Protein AF-G5IHN8-F1 (afdb_monomer)

Solvent-accessible surface area (backbone atoms only — not comparable to full-atom values): 7097 Å² total; per-residue (Å²): 123,51,79,49,66,39,62,44,60,49,82,44,67,56,65,90,39,43,35,54,68,26,37,45,80,64,46,58,53,99,52,35,35,33,29,37,24,32,53,37,74,77,40,57,68,73,31,92,49,73,88,65,14,47,46,23,36,49,54,34,33,53,48,55,39,58,82,84,35,53,39,33,43,25,49,45,78,56,94,58,71,73,40,72,52,61,96,81,29,58,49,78,44,82,61,88,48,45,84,71,28,32,41,38,40,37,38,36,48,99,90,45,75,52,76,51,59,28,42,25,65,61,46,44,75,50,73,131

Organism: NCBI:txid742737

Foldseek 3Di:
DDKDKAADDQQDADLRDGNVQAFPPWDDDDQAIAGEGEWAAQSCSQDVDNVQRTFHKGKMAMDDPPLPWFKWKQWPVDPDGIDTDDSRRMDIDHDDDQQRTKMWMWTHDPRDIDIGIYGRVNYHTDDD

Secondary structure (DSSP, 8-state):
-EEEEEEPPTT-EETTEEHHHHEEEEEEETTEEEEEE-EE---TTT-SSGGGSSEEEEEEEEEEESTT-EEEEEEETSSS--EE--TT-EEEEEES-TTT-EEEEEEEETTEEEEEEEE-TTEEE---

pLDDT: mean 97.38, std 1.81, range [88.62, 98.88]

Nearest PDB structures (foldseek):
  4a2m-assembly1_B  TM=5.238E-01  e=4.367E-02  Bacteroides thetaiotaomicron VPI-5482
  4a2l-assembly3_F  TM=5.227E-01  e=4.122E-02  Bacteroides thetaiotaomicron VPI-5482
  4a2l-assembly2_D  TM=5.691E-01  e=1.388E-01  Bacteroides thetaiotaomicron VPI-5482
  8cka-assembly1_A  TM=4.521E-01  e=8.740E-02  Deinococcus radiodurans R1 = ATCC 13939 = DSM 20539
  7skn-assembly1_B  TM=5.299E-01  e=4.164E-01  synthetic construct

Structure (mmCIF, N/CA/C/O backbone):
data_AF-G5IHN8-F1
#
_entry.id   AF-G5IHN8-F1
#
loop_
_atom_site.group_PDB
_atom_site.id
_atom_site.type_symbol
_atom_site.label_atom_id
_atom_site.label_alt_id
_atom_site.label_comp_id
_atom_site.label_asym_id
_atom_site.label_entity_id
_atom_site.label_seq_id
_atom_site.pdbx_PDB_ins_code
_atom_site.Cartn_x
_atom_site.Cartn_y
_atom_site.Cartn_z
_atom_site.occupancy
_atom_site.B_iso_or_equiv
_atom_site.auth_seq_id
_atom_site.auth_comp_id
_atom_site.auth_asym_id
_atom_site.auth_atom_id
_atom_site.pdbx_PDB_model_num
ATOM 1 N N . MET A 1 1 ? 9.448 -3.889 -20.263 1.00 93.56 1 MET A N 1
ATOM 2 C CA . MET A 1 1 ? 9.109 -3.978 -18.833 1.00 93.56 1 MET A CA 1
ATOM 3 C C . MET A 1 1 ? 7.672 -3.520 -18.642 1.00 93.56 1 MET A C 1
ATOM 5 O O . MET A 1 1 ? 7.257 -2.604 -19.349 1.00 93.56 1 MET A O 1
ATOM 9 N N . SER A 1 2 ? 6.909 -4.136 -17.746 1.00 96.25 2 SER A N 1
ATOM 10 C CA . SER A 1 2 ? 5.578 -3.651 -17.358 1.00 96.25 2 SER A CA 1
ATOM 11 C C . SER A 1 2 ? 5.402 -3.698 -15.851 1.00 96.25 2 SER A C 1
ATOM 13 O O . SER A 1 2 ? 6.067 -4.476 -15.178 1.00 96.25 2 SER A O 1
ATOM 15 N N . LEU A 1 3 ? 4.506 -2.854 -15.345 1.00 97.44 3 LEU A N 1
ATOM 16 C CA . LEU A 1 3 ? 4.174 -2.755 -13.931 1.00 97.44 3 LEU A CA 1
ATOM 17 C C . LEU A 1 3 ? 2.661 -2.589 -13.788 1.00 97.44 3 LEU A C 1
ATOM 19 O O . LEU A 1 3 ? 2.074 -1.679 -14.387 1.00 97.44 3 LEU A O 1
ATOM 23 N N . SER A 1 4 ? 2.040 -3.441 -12.984 1.00 97.19 4 SER A N 1
ATOM 24 C CA . SER A 1 4 ? 0.631 -3.375 -12.611 1.00 97.19 4 SER A CA 1
ATOM 25 C C . SER A 1 4 ? 0.497 -3.431 -11.096 1.00 97.19 4 SER A C 1
ATOM 27 O O . SER A 1 4 ? 1.272 -4.101 -10.420 1.00 97.19 4 SER A O 1
ATOM 29 N N . VAL A 1 5 ? -0.472 -2.695 -10.566 1.00 98.38 5 VAL A N 1
ATOM 30 C CA . VAL A 1 5 ? -0.795 -2.664 -9.139 1.00 98.38 5 VAL A CA 1
ATOM 31 C C . VAL A 1 5 ? -2.282 -2.925 -9.036 1.00 98.38 5 VAL A C 1
ATOM 33 O O . VAL A 1 5 ? -3.064 -2.316 -9.766 1.00 98.38 5 VAL A O 1
ATOM 36 N N . LYS A 1 6 ? -2.663 -3.861 -8.175 1.00 98.06 6 LYS A N 1
ATOM 37 C CA . LYS A 1 6 ? -4.048 -4.293 -8.003 1.00 98.06 6 LYS A CA 1
ATOM 38 C C . LYS A 1 6 ? -4.359 -4.402 -6.513 1.00 98.06 6 LYS A C 1
ATOM 40 O O . LYS A 1 6 ? -3.440 -4.633 -5.724 1.00 98.06 6 LYS A O 1
ATOM 45 N N . PRO A 1 7 ? -5.630 -4.261 -6.109 1.00 98.31 7 PRO A N 1
ATOM 46 C CA . PRO A 1 7 ? -6.046 -4.733 -4.798 1.00 98.31 7 PRO A CA 1
ATOM 47 C C . PRO A 1 7 ? -5.695 -6.214 -4.649 1.00 98.31 7 PRO A C 1
ATOM 49 O O . PRO A 1 7 ? -5.827 -6.970 -5.614 1.00 98.31 7 PRO A O 1
ATOM 52 N N . GLU A 1 8 ? -5.246 -6.617 -3.465 1.00 98.25 8 GLU A N 1
ATOM 53 C CA . GLU A 1 8 ? -5.057 -8.039 -3.176 1.00 98.25 8 GLU A CA 1
ATOM 54 C C . GLU A 1 8 ? -6.405 -8.780 -3.146 1.00 98.25 8 GLU A C 1
ATOM 56 O O . GLU A 1 8 ? -7.439 -8.188 -2.811 1.00 98.25 8 GLU A O 1
ATOM 61 N N . ASP A 1 9 ? -6.385 -10.070 -3.490 1.00 95.62 9 ASP A N 1
ATOM 62 C CA . ASP A 1 9 ? -7.554 -10.940 -3.412 1.00 95.62 9 ASP A CA 1
ATOM 63 C C . ASP A 1 9 ? -8.121 -10.989 -1.987 1.00 95.62 9 ASP A C 1
ATOM 65 O O . ASP A 1 9 ? -7.385 -11.125 -1.012 1.00 95.62 9 ASP A O 1
ATOM 69 N N . GLY A 1 10 ? -9.447 -10.890 -1.862 1.00 91.38 10 GLY A N 1
ATOM 70 C CA . GLY A 1 10 ? -10.121 -10.797 -0.565 1.00 91.38 10 GLY A CA 1
ATOM 71 C C . GLY A 1 10 ? -9.922 -12.017 0.340 1.00 91.38 10 GLY A C 1
ATOM 72 O O . GLY A 1 10 ? -9.972 -11.870 1.561 1.00 91.38 10 GLY A O 1
ATOM 73 N N . GLU A 1 11 ? -9.673 -13.195 -0.234 1.00 95.62 11 GLU A N 1
ATOM 74 C CA . GLU A 1 11 ? -9.460 -14.439 0.509 1.00 95.62 11 GLU A CA 1
ATOM 75 C C . GLU A 1 11 ? -7.976 -14.694 0.813 1.00 95.62 11 GLU A C 1
ATOM 77 O O . GLU A 1 11 ? -7.650 -15.609 1.576 1.00 95.62 11 GLU A O 1
ATOM 82 N N . ALA A 1 12 ? -7.062 -13.891 0.257 1.00 97.62 12 ALA A N 1
ATOM 83 C CA . ALA A 1 12 ? -5.655 -13.959 0.615 1.00 97.62 12 ALA A CA 1
ATOM 84 C C . ALA A 1 12 ? -5.473 -13.643 2.104 1.00 97.62 12 ALA A C 1
ATOM 86 O O . ALA A 1 12 ? -6.102 -12.738 2.656 1.00 97.62 12 ALA A O 1
ATOM 87 N N . VAL A 1 13 ? -4.577 -14.385 2.755 1.00 98.00 13 VAL A N 1
ATOM 88 C CA . VAL A 1 13 ? -4.218 -14.165 4.157 1.00 98.00 13 VAL A CA 1
ATOM 89 C C . VAL A 1 13 ? -2.843 -13.523 4.205 1.00 98.00 13 VAL A C 1
ATOM 91 O O . VAL A 1 13 ? -1.844 -14.165 3.885 1.00 98.00 13 VAL A O 1
ATOM 94 N N . LEU A 1 14 ? -2.788 -12.267 4.638 1.00 97.88 14 LEU A N 1
ATOM 95 C CA . LEU A 1 14 ? -1.544 -11.533 4.845 1.00 97.88 14 LEU A CA 1
ATOM 96 C C . LEU A 1 14 ? -1.367 -11.319 6.340 1.00 97.88 14 LEU A C 1
ATOM 98 O O . LEU A 1 14 ? -2.304 -10.920 7.022 1.00 97.88 14 LEU A O 1
ATOM 102 N N . PHE A 1 15 ? -0.189 -11.655 6.867 1.00 96.75 15 PHE A N 1
ATOM 103 C CA . PHE A 1 15 ? 0.13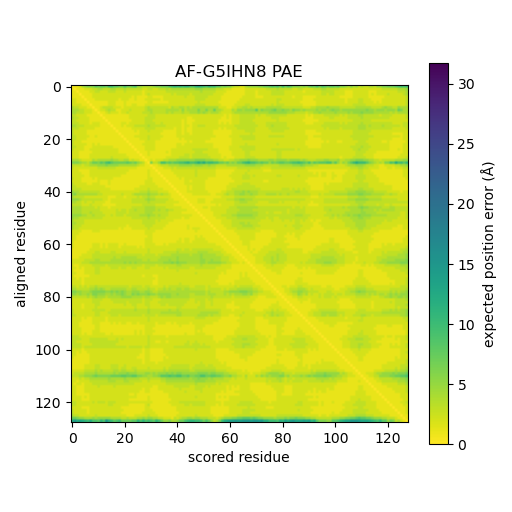3 -11.509 8.293 1.00 96.75 15 PHE A CA 1
ATOM 104 C C . PHE A 1 15 ? -0.959 -12.062 9.238 1.00 96.75 15 PHE A C 1
ATOM 106 O O . PHE A 1 15 ? -1.262 -11.475 10.266 1.00 96.75 15 PHE A O 1
ATOM 113 N N . GLY A 1 16 ? -1.606 -13.175 8.878 1.00 96.75 16 GLY A N 1
ATOM 114 C CA . GLY A 1 16 ? -2.628 -13.807 9.722 1.00 96.75 16 GLY A CA 1
ATOM 115 C C . GLY A 1 16 ? -4.028 -13.174 9.681 1.00 96.75 16 GLY A C 1
ATOM 116 O O . GLY A 1 16 ? -4.880 -13.595 10.462 1.00 96.75 16 GLY A O 1
ATOM 117 N N . LYS A 1 17 ? -4.302 -12.216 8.784 1.00 97.44 17 LYS A N 1
ATOM 118 C CA . LYS A 1 17 ? -5.658 -11.695 8.519 1.00 97.44 17 LYS A CA 1
ATOM 119 C C . LYS A 1 17 ? -6.055 -11.875 7.064 1.00 97.44 17 LYS A C 1
ATOM 121 O O . LYS A 1 17 ? -5.224 -11.697 6.173 1.00 97.44 17 LYS A O 1
ATOM 126 N N . ALA A 1 18 ? -7.323 -12.197 6.826 1.00 98.06 18 ALA A N 1
ATOM 127 C CA . ALA A 1 18 ? -7.862 -12.202 5.475 1.00 98.06 18 ALA A CA 1
ATOM 128 C C . ALA A 1 18 ? -7.985 -10.761 4.963 1.00 98.06 18 ALA A C 1
ATOM 130 O O . ALA A 1 18 ? -8.357 -9.849 5.703 1.00 98.06 18 ALA A O 1
ATOM 131 N N . VAL A 1 19 ? -7.682 -10.531 3.688 1.00 98.50 19 VAL A N 1
ATOM 132 C CA . VAL A 1 19 ? -7.727 -9.188 3.088 1.00 98.50 19 VAL A CA 1
ATOM 133 C C . VAL A 1 19 ? -9.136 -8.592 3.132 1.00 98.50 19 VAL A C 1
ATOM 135 O O . VAL A 1 19 ? -9.283 -7.385 3.329 1.00 98.50 19 VAL A O 1
ATOM 138 N N . ASN A 1 20 ? -10.180 -9.419 3.050 1.00 98.38 20 ASN A N 1
ATOM 139 C CA . ASN A 1 20 ? -11.568 -8.991 3.222 1.00 98.38 20 ASN A CA 1
ATOM 140 C C . ASN A 1 20 ? -11.875 -8.447 4.637 1.00 98.38 20 ASN A C 1
ATOM 142 O O . ASN A 1 20 ? -12.860 -7.726 4.807 1.00 98.38 20 ASN A O 1
ATOM 146 N N . GLU A 1 21 ? -11.040 -8.719 5.646 1.00 98.31 21 GLU A N 1
ATOM 147 C CA . GLU A 1 21 ? -11.113 -8.099 6.975 1.00 98.31 21 GLU A CA 1
ATOM 148 C C . GLU A 1 21 ? -10.457 -6.711 7.002 1.00 98.31 21 GLU A C 1
ATOM 150 O O . GLU A 1 21 ? -10.736 -5.927 7.906 1.00 98.31 21 GLU A O 1
ATOM 155 N N . LEU A 1 22 ? -9.607 -6.395 6.020 1.00 98.69 22 LEU A N 1
ATOM 156 C CA . LEU A 1 22 ? -8.839 -5.149 5.945 1.00 98.69 22 LEU A CA 1
ATOM 157 C C . LEU A 1 22 ? -9.506 -4.109 5.039 1.00 98.69 22 LEU A C 1
ATOM 159 O O . LEU A 1 22 ? -9.492 -2.920 5.351 1.00 98.69 22 LEU A O 1
ATOM 163 N N . GLN A 1 23 ? -10.081 -4.541 3.915 1.00 98.75 23 GLN A N 1
ATOM 164 C CA . GLN A 1 23 ? -10.541 -3.638 2.859 1.00 98.75 23 GLN A CA 1
ATOM 165 C C . GLN A 1 23 ? -11.735 -4.190 2.069 1.00 98.75 23 GLN A C 1
ATOM 167 O O . GLN A 1 23 ? -11.951 -5.401 2.004 1.00 98.75 23 GLN A O 1
ATOM 172 N N . SER A 1 24 ? -12.517 -3.304 1.451 1.00 98.56 24 SER A N 1
ATOM 173 C CA . SER A 1 24 ? -13.607 -3.661 0.536 1.00 98.56 24 SER A CA 1
ATOM 174 C C . SER A 1 24 ? -13.755 -2.649 -0.596 1.00 98.56 24 SER A C 1
ATOM 176 O O . SER A 1 24 ? -13.306 -1.508 -0.493 1.00 98.56 24 SER A O 1
ATOM 178 N N . ASP A 1 25 ? -14.390 -3.087 -1.688 1.00 98.19 25 ASP A N 1
ATOM 179 C CA . ASP A 1 25 ? -14.740 -2.239 -2.838 1.00 98.19 25 ASP A CA 1
ATOM 180 C C . ASP A 1 25 ? -13.531 -1.501 -3.437 1.00 98.19 25 ASP A C 1
ATOM 182 O O . ASP A 1 25 ? -13.622 -0.370 -3.913 1.00 98.19 25 ASP A O 1
ATOM 186 N N . MET A 1 26 ? -12.372 -2.161 -3.373 1.00 98.56 26 MET A N 1
ATOM 187 C CA . MET A 1 26 ? -11.096 -1.589 -3.765 1.00 98.56 26 MET A CA 1
ATOM 188 C C . MET A 1 26 ? -10.953 -1.535 -5.282 1.00 98.56 26 MET A C 1
ATOM 190 O O . MET A 1 26 ? -11.182 -2.521 -5.984 1.00 98.56 26 MET A O 1
ATOM 194 N N . VAL A 1 27 ? -10.491 -0.392 -5.780 1.00 98.31 27 VAL A N 1
ATOM 195 C CA . VAL A 1 27 ? -10.160 -0.173 -7.188 1.00 98.31 27 VAL A CA 1
ATOM 196 C C . VAL A 1 27 ? -8.831 0.569 -7.267 1.00 98.31 27 VAL A C 1
ATOM 198 O O . VAL A 1 27 ? -8.613 1.546 -6.553 1.00 98.31 27 VAL A O 1
ATOM 201 N N . VAL A 1 28 ? -7.949 0.098 -8.148 1.00 98.19 28 VAL A N 1
ATOM 202 C CA . VAL A 1 28 ? -6.733 0.808 -8.563 1.00 98.19 28 VAL A CA 1
ATOM 203 C C . VAL A 1 28 ? -6.916 1.143 -10.035 1.00 98.19 28 VAL A C 1
ATOM 205 O O . VAL A 1 28 ? -6.986 0.241 -10.873 1.00 98.19 28 VAL A O 1
ATOM 208 N N . ALA A 1 29 ? -7.053 2.426 -10.346 1.00 94.94 29 ALA A N 1
ATOM 209 C CA . ALA A 1 29 ? -7.286 2.900 -11.703 1.00 94.94 29 ALA A CA 1
ATOM 210 C C . ALA A 1 29 ? -6.599 4.246 -11.913 1.00 94.94 29 ALA A C 1
ATOM 212 O O . ALA A 1 29 ? -6.489 5.042 -10.983 1.00 94.94 29 ALA A O 1
ATOM 213 N N . ASP A 1 30 ? -6.144 4.478 -13.144 1.00 89.94 30 ASP A N 1
ATOM 214 C CA . ASP A 1 30 ? -5.362 5.655 -13.514 1.00 89.94 30 ASP A CA 1
ATOM 215 C C . ASP A 1 30 ? -4.172 5.844 -12.552 1.00 89.94 30 ASP A C 1
ATOM 217 O O . ASP A 1 30 ? -3.273 5.000 -12.527 1.00 89.94 30 ASP A O 1
ATOM 221 N N . ASP A 1 31 ? -4.216 6.891 -11.729 1.00 95.81 31 ASP A N 1
ATOM 222 C CA . ASP A 1 31 ? -3.222 7.233 -10.710 1.00 95.81 31 ASP A CA 1
ATOM 223 C C . ASP A 1 31 ? -3.869 7.358 -9.312 1.00 95.81 31 ASP A C 1
ATOM 225 O O . ASP A 1 31 ? -3.421 8.138 -8.470 1.00 95.81 31 ASP A O 1
ATOM 229 N N . GLU A 1 32 ? -4.953 6.623 -9.038 1.00 97.88 32 GLU A N 1
ATOM 230 C CA . GLU A 1 32 ? -5.667 6.685 -7.757 1.00 97.88 32 GLU A CA 1
ATOM 231 C C . GLU A 1 32 ? -6.072 5.299 -7.229 1.00 97.88 32 GLU A C 1
ATOM 233 O O . GLU A 1 32 ? -6.366 4.364 -7.981 1.00 97.88 32 GLU A O 1
ATOM 238 N N . VAL A 1 33 ? -6.080 5.173 -5.899 1.00 98.69 33 VAL A N 1
ATOM 239 C CA . VAL A 1 33 ? -6.680 4.048 -5.180 1.00 98.69 33 VAL A CA 1
ATOM 240 C C . VAL A 1 33 ? -7.955 4.523 -4.494 1.00 98.69 33 VAL A C 1
ATOM 242 O O . VAL A 1 33 ? -7.938 5.475 -3.711 1.00 98.69 33 VAL A O 1
ATOM 245 N N . THR A 1 34 ? -9.057 3.825 -4.749 1.00 98.69 34 THR A N 1
ATOM 246 C CA . THR A 1 34 ? -10.364 4.095 -4.138 1.00 98.69 34 THR A CA 1
ATOM 247 C C . THR A 1 34 ? -10.913 2.846 -3.465 1.00 98.69 34 THR A C 1
ATOM 249 O O . THR A 1 34 ? -10.553 1.736 -3.849 1.00 98.69 34 THR A O 1
ATOM 252 N N . GLY A 1 35 ? -11.816 3.018 -2.504 1.00 98.62 35 GLY A N 1
ATOM 253 C CA . GLY A 1 35 ? -12.467 1.919 -1.786 1.00 98.62 35 GLY A CA 1
ATOM 254 C C . GLY A 1 35 ? -12.593 2.221 -0.299 1.00 98.62 35 GLY A C 1
ATOM 255 O O . GLY A 1 35 ? -12.419 3.369 0.119 1.00 98.62 35 GLY A O 1
ATOM 256 N N . THR A 1 36 ? -12.877 1.200 0.502 1.00 98.81 36 THR A N 1
ATOM 257 C CA . THR A 1 36 ? -13.032 1.329 1.955 1.00 98.81 36 THR A CA 1
ATOM 258 C C . THR A 1 36 ? -11.959 0.523 2.668 1.00 98.81 36 THR A C 1
ATOM 260 O O . THR A 1 36 ? -11.824 -0.677 2.438 1.00 98.81 36 THR A O 1
ATOM 263 N N . LEU A 1 37 ? -11.219 1.171 3.568 1.00 98.88 37 LEU A N 1
ATOM 264 C CA . LEU A 1 37 ? -10.314 0.500 4.495 1.00 98.88 37 LEU A CA 1
ATOM 265 C C . LEU A 1 37 ? -10.991 0.379 5.855 1.00 98.88 37 LEU A C 1
ATOM 267 O O . LEU A 1 37 ? -11.313 1.388 6.490 1.00 98.88 37 LEU A O 1
ATOM 271 N N . LYS A 1 38 ? -11.166 -0.856 6.313 1.00 98.69 38 LYS A N 1
ATOM 272 C CA . LYS A 1 38 ? -11.798 -1.166 7.592 1.00 98.69 38 LYS A CA 1
ATOM 273 C C . LYS A 1 38 ? -10.883 -0.792 8.746 1.00 98.69 38 LYS A C 1
ATOM 275 O O . LYS A 1 38 ? -9.657 -0.847 8.615 1.00 98.69 38 LYS A O 1
ATOM 280 N N . TYR A 1 39 ? -11.471 -0.408 9.874 1.00 98.56 39 TYR A N 1
ATOM 281 C CA . TYR A 1 39 ? -10.696 -0.194 11.090 1.00 98.56 39 TYR A CA 1
ATOM 282 C C . TYR A 1 39 ? -10.410 -1.546 11.743 1.00 98.56 39 TYR A C 1
ATOM 284 O O . TYR A 1 39 ? -11.319 -2.260 12.168 1.00 98.56 39 TYR A O 1
ATOM 292 N N . VAL A 1 40 ? -9.137 -1.915 11.819 1.00 98.31 40 VAL A N 1
ATOM 293 C CA . VAL A 1 40 ? -8.69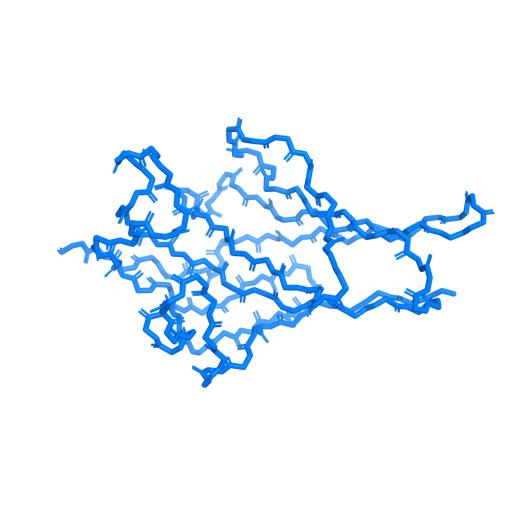8 -3.197 12.369 1.00 98.31 40 VAL A CA 1
ATOM 294 C C . VAL A 1 40 ? -8.018 -2.958 13.704 1.00 98.31 40 VAL A C 1
ATOM 296 O O . VAL A 1 40 ? -7.181 -2.070 13.829 1.00 98.31 40 VAL A O 1
ATOM 299 N N . ASN A 1 41 ? -8.349 -3.795 14.686 1.00 97.06 41 ASN A N 1
ATOM 300 C CA . ASN A 1 41 ? -7.697 -3.842 15.989 1.00 97.06 41 ASN A CA 1
ATOM 301 C C . ASN A 1 41 ? -6.868 -5.122 16.149 1.00 97.06 41 ASN A C 1
ATOM 303 O O . ASN A 1 41 ? -7.243 -6.188 15.650 1.00 97.06 41 ASN A O 1
ATOM 307 N N . GLY A 1 42 ? -5.764 -5.030 16.895 1.00 96.00 42 GLY A N 1
ATOM 308 C CA . GLY A 1 42 ? -4.977 -6.192 17.317 1.00 96.00 42 GLY A CA 1
ATOM 309 C C . GLY A 1 42 ? -4.302 -6.950 16.170 1.00 96.00 42 GLY A C 1
ATOM 310 O O . GLY A 1 42 ? -4.210 -8.175 16.209 1.00 96.00 42 GLY A O 1
ATOM 311 N N . TYR A 1 43 ? -3.834 -6.248 15.138 1.00 97.75 43 TYR A N 1
ATOM 312 C CA . TYR A 1 43 ? -3.090 -6.825 14.018 1.00 97.75 43 TYR A CA 1
ATOM 313 C C . TYR A 1 43 ? -1.616 -7.073 14.393 1.00 97.75 43 TYR A C 1
ATOM 315 O O . TYR A 1 43 ? -0.697 -6.453 13.868 1.00 97.75 43 TYR A O 1
ATOM 323 N N . VAL A 1 44 ? -1.396 -7.956 15.370 1.00 97.12 44 VAL A N 1
ATOM 324 C CA . VAL A 1 44 ? -0.091 -8.172 16.025 1.00 97.12 44 VAL A CA 1
ATOM 325 C C . VAL A 1 44 ? 1.008 -8.672 15.086 1.00 97.12 44 VAL A C 1
ATOM 327 O O . VAL A 1 44 ? 2.166 -8.295 15.252 1.00 97.12 44 VAL A O 1
ATOM 330 N N . ASP A 1 45 ? 0.642 -9.461 14.080 1.00 97.25 45 ASP A N 1
ATOM 331 C CA . ASP A 1 45 ? 1.581 -10.060 13.129 1.00 97.25 45 ASP A CA 1
ATOM 332 C C . ASP A 1 45 ? 2.023 -9.075 12.031 1.00 97.25 45 ASP A C 1
ATOM 334 O O . ASP A 1 45 ? 3.042 -9.298 11.381 1.00 97.25 45 ASP A O 1
ATOM 338 N N . PHE A 1 46 ? 1.310 -7.954 11.847 1.00 96.81 46 PHE A N 1
ATOM 339 C CA . PHE A 1 46 ? 1.714 -6.886 10.924 1.00 96.81 46 PHE A CA 1
ATOM 340 C C . PHE A 1 46 ? 2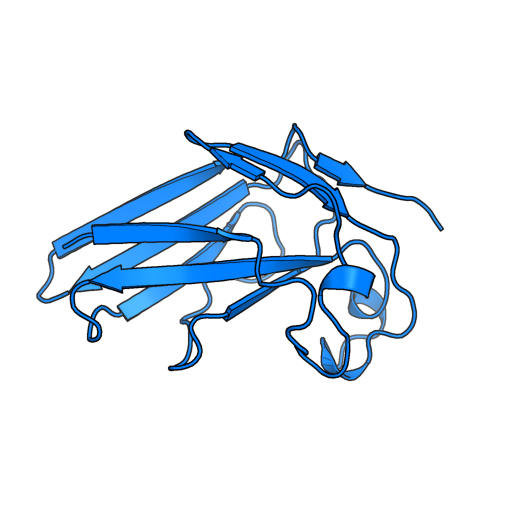.931 -6.104 11.440 1.00 96.81 46 PHE A C 1
ATOM 342 O O . PHE A 1 46 ? 3.787 -5.674 10.666 1.00 96.81 46 PHE A O 1
ATOM 349 N N . SER A 1 47 ? 3.007 -5.865 12.752 1.00 95.38 47 SER A N 1
ATOM 350 C CA . SER A 1 47 ? 4.085 -5.075 13.347 1.00 95.38 47 SER A CA 1
ATOM 351 C C . SER A 1 47 ? 4.258 -5.384 14.826 1.00 95.38 47 SER A C 1
ATOM 353 O O . SER A 1 47 ? 3.294 -5.446 15.586 1.00 95.38 47 SER A O 1
ATOM 355 N N . SER A 1 48 ? 5.510 -5.459 15.281 1.00 95.50 48 SER A N 1
ATOM 356 C CA . SER A 1 48 ? 5.834 -5.531 16.709 1.00 95.50 48 SER A CA 1
ATOM 357 C C . SER A 1 48 ? 5.600 -4.204 17.447 1.00 95.50 48 SER A C 1
ATOM 359 O O . SER A 1 48 ? 5.674 -4.161 18.674 1.00 95.50 48 SER A O 1
ATOM 361 N N . ASN A 1 49 ? 5.363 -3.102 16.726 1.00 95.56 49 ASN A N 1
ATOM 362 C CA . ASN A 1 49 ? 5.033 -1.806 17.309 1.00 95.56 49 ASN A CA 1
ATOM 363 C C . ASN A 1 49 ? 3.530 -1.741 17.602 1.00 95.56 49 ASN A C 1
ATOM 365 O O . ASN A 1 49 ? 2.723 -1.675 16.680 1.00 95.56 49 ASN A O 1
ATOM 369 N N . THR A 1 50 ? 3.153 -1.677 18.878 1.00 95.56 50 THR A N 1
ATOM 370 C CA . THR A 1 50 ? 1.745 -1.646 19.309 1.00 95.56 50 THR A CA 1
ATOM 371 C C . THR A 1 50 ? 0.945 -0.490 18.705 1.00 95.56 50 THR A C 1
ATOM 373 O O . THR A 1 50 ? -0.236 -0.651 18.421 1.00 95.56 50 THR A O 1
ATOM 376 N N . SER A 1 51 ? 1.581 0.653 18.425 1.00 94.38 51 SER A N 1
ATOM 377 C CA . SER A 1 51 ? 0.925 1.799 17.767 1.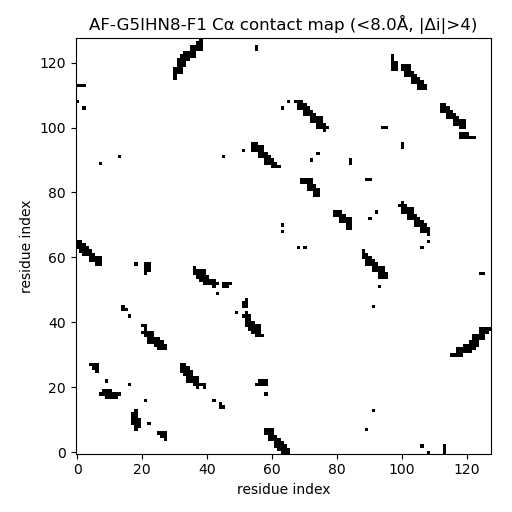00 94.38 51 SER A CA 1
ATOM 378 C C . SER A 1 51 ? 0.631 1.593 16.273 1.00 94.38 51 SER A C 1
ATOM 380 O O . SER A 1 51 ? -0.009 2.438 15.649 1.00 94.38 51 SER A O 1
ATOM 382 N N . GLU A 1 52 ? 1.119 0.497 15.692 1.00 96.38 52 GLU A N 1
ATOM 383 C CA . GLU A 1 52 ? 0.877 0.080 14.308 1.00 96.38 52 GLU A CA 1
ATOM 384 C C . GLU A 1 52 ? -0.027 -1.157 14.226 1.00 96.38 52 GLU A C 1
ATOM 386 O O . GLU A 1 52 ? -0.281 -1.634 13.124 1.00 96.38 52 GLU A O 1
ATOM 391 N N . GLN A 1 53 ? -0.504 -1.682 15.361 1.00 97.81 53 GLN A N 1
ATOM 392 C CA . GLN A 1 53 ? -1.369 -2.870 15.433 1.00 97.81 53 GLN A CA 1
ATOM 393 C C . GLN A 1 53 ? -2.867 -2.533 15.385 1.00 97.81 53 GLN A C 1
ATOM 395 O O . GLN A 1 53 ? -3.688 -3.450 15.373 1.00 97.81 53 GLN A O 1
ATOM 400 N N . SER A 1 54 ? -3.217 -1.244 15.344 1.00 97.94 54 SER A N 1
ATOM 401 C CA . SER A 1 54 ? -4.574 -0.788 15.050 1.00 97.94 54 SER A CA 1
ATOM 402 C C . SER A 1 54 ? -4.584 0.331 14.008 1.00 97.94 54 SER A C 1
ATOM 404 O O . SER A 1 54 ? -3.694 1.188 13.997 1.00 97.94 54 SER A O 1
ATOM 406 N N . GLY A 1 55 ? -5.608 0.345 13.157 1.00 98.31 55 GLY A N 1
ATOM 407 C CA . GLY A 1 55 ? -5.816 1.367 12.131 1.00 98.31 55 GLY A CA 1
ATOM 408 C C . GLY A 1 55 ? -6.408 0.812 10.839 1.00 98.31 55 GLY A C 1
ATOM 409 O O . GLY A 1 55 ? -7.003 -0.264 10.823 1.00 98.31 55 GLY A O 1
ATOM 410 N N . ASN A 1 56 ? -6.240 1.562 9.751 1.00 98.81 56 ASN A N 1
ATOM 411 C CA . ASN A 1 56 ? -6.739 1.209 8.426 1.00 98.81 56 ASN A CA 1
ATOM 412 C C . ASN A 1 56 ? -5.593 0.675 7.561 1.00 98.81 56 ASN A C 1
ATOM 414 O O . ASN A 1 56 ? -4.594 1.366 7.344 1.00 98.81 56 ASN A O 1
ATOM 418 N N . TYR A 1 57 ? -5.733 -0.550 7.061 1.00 98.75 57 TYR A N 1
ATOM 419 C CA . TYR A 1 57 ? -4.671 -1.248 6.339 1.00 98.75 57 TYR A CA 1
ATOM 420 C C . TYR A 1 57 ? -5.076 -1.476 4.890 1.00 98.75 57 TYR A C 1
ATOM 422 O O . TYR A 1 57 ? -6.153 -1.995 4.622 1.00 98.75 57 TYR A O 1
ATOM 430 N N . LEU A 1 58 ? -4.192 -1.112 3.968 1.00 98.81 58 LEU A N 1
ATOM 431 C CA . LEU A 1 58 ? -4.348 -1.342 2.538 1.00 98.81 58 LEU A CA 1
ATOM 432 C C . LEU A 1 58 ? -3.446 -2.499 2.109 1.00 98.81 58 LEU A C 1
ATOM 434 O O . LEU A 1 58 ? -2.236 -2.435 2.319 1.00 98.81 58 LEU A O 1
ATOM 438 N N . ALA A 1 59 ? -4.026 -3.518 1.485 1.00 98.75 59 ALA A N 1
ATOM 439 C CA . ALA A 1 59 ? -3.327 -4.665 0.919 1.00 98.75 59 ALA A CA 1
ATOM 440 C C . ALA A 1 59 ? -3.329 -4.602 -0.616 1.00 98.75 59 ALA A C 1
ATOM 442 O O . ALA A 1 59 ? -4.387 -4.490 -1.244 1.00 98.75 59 ALA A O 1
ATOM 443 N N . LEU A 1 60 ? -2.147 -4.690 -1.223 1.00 98.75 60 LEU A N 1
ATOM 444 C CA . LEU A 1 60 ? -1.966 -4.624 -2.673 1.00 98.75 60 LEU A CA 1
ATOM 445 C C . LEU A 1 60 ? -1.115 -5.783 -3.185 1.00 98.75 60 LEU A C 1
ATOM 447 O O . LEU A 1 60 ? -0.143 -6.173 -2.534 1.00 98.75 60 LEU A O 1
ATOM 451 N N . LYS A 1 61 ? -1.433 -6.211 -4.408 1.00 98.38 61 LYS A N 1
ATOM 452 C CA . LYS A 1 61 ? -0.616 -7.092 -5.240 1.00 98.38 61 LYS A CA 1
ATOM 453 C C . LYS A 1 61 ? 0.097 -6.283 -6.311 1.00 98.38 61 LYS A C 1
ATOM 455 O O . LYS A 1 61 ? -0.532 -5.472 -7.003 1.00 98.38 61 LYS A O 1
ATOM 460 N N . ILE A 1 62 ? 1.392 -6.520 -6.486 1.00 98.38 62 ILE A N 1
ATOM 461 C CA . ILE A 1 62 ? 2.171 -5.914 -7.562 1.00 98.38 62 ILE A CA 1
ATOM 462 C C . ILE A 1 62 ? 2.565 -6.998 -8.567 1.00 98.38 62 ILE A C 1
ATOM 464 O O . ILE A 1 62 ? 3.016 -8.076 -8.205 1.00 98.38 62 ILE A O 1
ATOM 468 N N . GLU A 1 63 ? 2.405 -6.703 -9.851 1.00 97.69 63 GLU A N 1
ATOM 469 C CA . GLU A 1 63 ? 2.893 -7.546 -10.942 1.00 97.69 63 GLU A CA 1
ATOM 470 C C . GLU A 1 63 ? 3.911 -6.745 -11.749 1.00 97.69 63 GLU A C 1
ATOM 472 O O . GLU A 1 63 ? 3.603 -5.654 -12.241 1.00 97.69 63 GLU A O 1
ATOM 477 N N . ALA A 1 64 ? 5.116 -7.286 -11.899 1.00 97.81 64 ALA A N 1
ATOM 478 C CA . ALA A 1 64 ? 6.169 -6.698 -12.710 1.00 97.81 64 ALA A CA 1
ATOM 479 C C . ALA A 1 64 ? 6.678 -7.725 -13.725 1.00 97.81 64 ALA A C 1
ATOM 481 O O . ALA A 1 64 ? 6.819 -8.901 -13.407 1.00 97.81 64 ALA A O 1
ATOM 482 N N . GLU A 1 65 ? 6.945 -7.269 -14.948 1.00 96.94 65 GLU A N 1
ATOM 483 C CA . GLU A 1 65 ? 7.551 -8.092 -15.996 1.00 96.94 65 GLU A CA 1
ATOM 484 C C . GLU A 1 65 ? 8.816 -7.408 -16.521 1.00 96.94 65 GLU A C 1
ATOM 486 O O . GLU A 1 65 ? 8.735 -6.237 -16.917 1.00 96.94 65 GLU A O 1
ATOM 491 N N . PRO A 1 66 ? 9.956 -8.107 -16.604 1.00 96.44 66 PRO A N 1
ATOM 492 C CA . PRO A 1 66 ? 10.087 -9.540 -16.338 1.00 96.44 66 PRO A CA 1
ATOM 493 C C . PRO A 1 66 ? 10.038 -9.851 -14.831 1.00 96.44 66 PRO A C 1
ATOM 495 O O . PRO A 1 66 ? 10.226 -8.948 -14.016 1.00 96.44 66 PRO A O 1
ATOM 498 N N . ALA A 1 67 ? 9.766 -11.107 -14.469 1.00 95.00 67 ALA A N 1
ATOM 499 C CA . ALA A 1 67 ? 9.594 -11.530 -13.075 1.00 95.00 67 ALA A CA 1
ATOM 500 C C . ALA A 1 67 ? 10.825 -11.246 -12.189 1.00 95.00 67 ALA A C 1
ATOM 502 O O . ALA A 1 67 ? 10.697 -11.097 -10.981 1.00 95.00 67 ALA A O 1
ATOM 503 N N . GLU A 1 68 ? 12.016 -11.120 -12.781 1.00 94.81 68 GLU A N 1
ATOM 504 C CA . GLU A 1 68 ? 13.257 -10.768 -12.084 1.00 94.81 68 GLU A CA 1
ATOM 505 C C . GLU A 1 68 ? 13.420 -9.253 -11.850 1.00 94.81 68 GLU A C 1
ATOM 507 O O . GLU A 1 68 ? 14.501 -8.798 -11.469 1.00 94.81 68 GLU A O 1
ATOM 512 N N . ALA A 1 69 ? 12.410 -8.434 -12.154 1.00 97.56 69 ALA A N 1
ATOM 513 C CA . ALA A 1 69 ? 12.446 -7.006 -11.868 1.00 97.56 69 ALA A CA 1
ATOM 514 C C . ALA A 1 69 ? 12.379 -6.752 -10.354 1.00 97.56 69 ALA A C 1
ATOM 516 O O . ALA A 1 69 ? 11.410 -7.115 -9.687 1.00 97.56 69 ALA A O 1
ATOM 517 N N . GLU A 1 70 ? 13.378 -6.049 -9.819 1.00 98.06 70 GLU A N 1
ATOM 518 C CA . GLU A 1 70 ? 13.362 -5.603 -8.429 1.00 98.06 70 GLU A CA 1
ATOM 519 C C . GLU A 1 70 ? 12.229 -4.594 -8.246 1.00 98.06 70 GLU A C 1
ATOM 521 O O . GLU A 1 70 ? 12.200 -3.551 -8.908 1.00 98.06 70 GLU A O 1
ATOM 526 N N . THR A 1 71 ? 11.295 -4.908 -7.352 1.00 98.56 71 THR A N 1
ATOM 527 C CA . THR A 1 71 ? 10.107 -4.092 -7.119 1.00 98.56 71 THR A CA 1
ATOM 528 C C . THR A 1 71 ? 10.118 -3.526 -5.713 1.00 98.56 71 THR A C 1
ATOM 530 O O . THR A 1 71 ? 10.236 -4.249 -4.728 1.00 98.56 71 THR A O 1
ATOM 533 N N . VAL A 1 72 ? 9.970 -2.208 -5.628 1.00 98.62 72 VAL A N 1
ATOM 534 C CA . VAL A 1 72 ? 9.997 -1.453 -4.380 1.00 98.62 72 VAL A CA 1
ATOM 535 C C . VAL A 1 72 ? 8.722 -0.628 -4.252 1.00 98.62 72 VAL A C 1
ATOM 537 O O . VAL A 1 72 ? 8.318 0.059 -5.195 1.00 98.62 72 VAL A O 1
ATOM 540 N N . VAL A 1 73 ? 8.112 -0.663 -3.068 1.00 98.81 73 VAL A N 1
ATOM 541 C CA . VAL A 1 73 ? 6.928 0.123 -2.707 1.00 98.81 73 VAL A CA 1
ATOM 542 C C . VAL A 1 73 ? 7.272 1.096 -1.586 1.00 98.81 73 VAL A C 1
ATOM 544 O O . VAL A 1 73 ? 7.848 0.723 -0.570 1.00 98.81 73 VAL A O 1
ATOM 547 N N . GLU A 1 74 ? 6.890 2.356 -1.747 1.00 98.69 74 GLU A N 1
ATOM 548 C CA . GLU A 1 74 ? 7.023 3.400 -0.734 1.00 98.69 74 GLU A CA 1
ATOM 549 C C . GLU A 1 74 ? 5.651 4.016 -0.445 1.00 98.69 74 GLU A C 1
ATOM 551 O O . GLU A 1 74 ? 4.948 4.449 -1.361 1.00 98.69 74 GLU A O 1
ATOM 556 N N . LEU A 1 75 ? 5.287 4.096 0.837 1.00 98.69 75 LEU A N 1
ATOM 557 C CA . LEU A 1 75 ? 4.187 4.942 1.292 1.00 98.69 75 LEU A CA 1
ATOM 558 C C . LEU A 1 75 ? 4.738 6.348 1.540 1.00 98.69 75 LEU A C 1
ATOM 560 O O . LEU A 1 75 ? 5.247 6.651 2.622 1.00 98.69 75 LEU A O 1
ATOM 564 N N . VAL A 1 76 ? 4.651 7.206 0.530 1.00 98.44 76 VAL A N 1
ATOM 565 C CA . VAL A 1 76 ? 5.098 8.598 0.616 1.00 98.44 76 VAL A CA 1
ATOM 566 C C . VAL A 1 76 ? 4.237 9.331 1.645 1.00 98.44 76 VAL A C 1
ATOM 568 O O . VAL A 1 76 ? 3.021 9.155 1.700 1.00 98.44 76 VAL A O 1
ATOM 571 N N . GLY A 1 77 ? 4.877 10.122 2.510 1.00 97.31 77 GLY A N 1
ATOM 572 C CA . GLY A 1 77 ? 4.218 10.720 3.678 1.00 97.31 77 GLY A CA 1
ATOM 573 C C . GLY A 1 77 ? 3.987 9.734 4.836 1.00 97.31 77 GLY A C 1
ATOM 574 O O . GLY A 1 77 ? 3.379 10.100 5.840 1.00 97.31 77 GLY A O 1
ATOM 575 N N . GLY A 1 78 ? 4.451 8.485 4.716 1.00 94.94 78 GLY A N 1
ATOM 576 C CA . GLY A 1 78 ? 4.574 7.531 5.816 1.00 94.94 78 GLY A CA 1
ATOM 577 C C . GLY A 1 78 ? 5.838 7.746 6.660 1.00 94.94 78 GLY A C 1
ATOM 578 O O . GLY A 1 78 ? 6.626 8.662 6.434 1.00 94.94 78 GLY A O 1
ATOM 579 N N . THR A 1 79 ? 6.031 6.887 7.663 1.00 91.69 79 THR A N 1
ATOM 580 C CA . THR A 1 79 ? 7.203 6.919 8.563 1.00 91.69 79 THR A CA 1
ATOM 581 C C . THR A 1 79 ? 8.302 5.934 8.171 1.00 91.69 79 THR A C 1
ATOM 583 O O . THR A 1 79 ? 9.400 5.993 8.723 1.00 91.69 79 THR A O 1
ATOM 586 N N . LYS A 1 80 ? 8.007 5.011 7.250 1.00 92.56 80 LYS A N 1
ATOM 587 C CA . LYS A 1 80 ? 8.935 3.994 6.745 1.00 92.56 80 LYS A CA 1
ATOM 588 C C . LYS A 1 80 ? 9.399 4.399 5.344 1.00 92.56 80 LYS A C 1
ATOM 590 O O . LYS A 1 80 ? 8.631 4.998 4.597 1.00 92.56 80 LYS A O 1
ATOM 595 N N . GLY A 1 81 ? 10.654 4.095 5.020 1.00 96.25 81 GLY A N 1
ATOM 596 C CA . GLY A 1 81 ? 11.193 4.287 3.673 1.00 96.25 81 GLY A CA 1
ATOM 597 C C . GLY A 1 81 ? 10.685 3.231 2.681 1.00 96.25 81 GLY A C 1
ATOM 598 O O . GLY A 1 81 ? 9.830 2.416 3.038 1.00 96.25 81 GLY A O 1
ATOM 599 N N . PRO A 1 82 ? 11.228 3.221 1.453 1.00 97.75 82 PRO A N 1
ATOM 600 C CA . PRO A 1 82 ? 10.886 2.226 0.445 1.00 97.75 82 PRO A CA 1
ATOM 601 C C . PRO A 1 82 ? 11.163 0.791 0.923 1.00 97.75 82 PRO A C 1
ATOM 603 O O . PRO A 1 82 ? 12.183 0.528 1.562 1.00 97.75 82 PRO A O 1
ATOM 606 N N . VAL A 1 83 ? 10.258 -0.128 0.593 1.00 98.00 83 VAL A N 1
ATOM 607 C CA . VAL A 1 83 ? 10.305 -1.551 0.950 1.00 98.00 83 VAL A CA 1
ATOM 608 C C . VAL A 1 83 ? 10.414 -2.373 -0.328 1.00 98.00 83 VAL A C 1
ATOM 610 O O . VAL A 1 83 ? 9.553 -2.264 -1.200 1.00 98.00 83 VAL A O 1
ATOM 613 N N . ALA A 1 84 ? 11.471 -3.176 -0.448 1.00 98.12 84 ALA A N 1
ATOM 614 C CA . ALA A 1 84 ? 11.583 -4.169 -1.511 1.00 98.12 84 ALA A CA 1
ATOM 615 C C . ALA A 1 84 ? 10.605 -5.320 -1.242 1.00 98.12 84 ALA A C 1
ATOM 617 O O . ALA A 1 84 ? 10.515 -5.789 -0.106 1.00 98.12 84 ALA A O 1
ATOM 618 N N . LEU A 1 85 ? 9.864 -5.733 -2.269 1.00 98.12 85 LEU A N 1
ATOM 619 C CA . LEU A 1 85 ? 8.944 -6.862 -2.175 1.00 98.12 85 LEU A CA 1
ATOM 620 C C . LEU A 1 85 ? 9.705 -8.186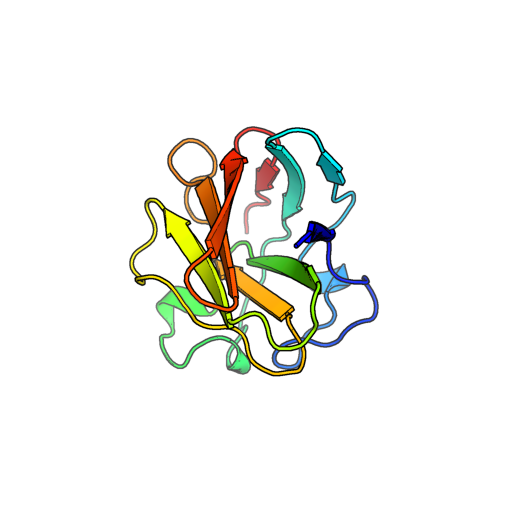 -2.275 1.00 98.12 85 LEU A C 1
ATOM 622 O O . LEU A 1 85 ? 10.761 -8.260 -2.904 1.00 98.12 85 LEU A O 1
ATOM 626 N N . ASP A 1 86 ? 9.158 -9.211 -1.634 1.00 96.31 86 ASP A N 1
ATOM 627 C CA . ASP A 1 86 ? 9.600 -10.593 -1.779 1.00 96.31 86 ASP A CA 1
ATOM 628 C C . ASP A 1 86 ? 8.898 -11.278 -2.965 1.00 96.31 86 ASP A C 1
ATOM 630 O O . ASP A 1 86 ? 8.151 -10.650 -3.719 1.00 96.31 86 ASP A O 1
ATOM 634 N N . ASP A 1 87 ? 9.149 -12.577 -3.130 1.00 95.50 87 ASP A N 1
ATOM 635 C CA . ASP A 1 87 ? 8.638 -13.380 -4.246 1.00 95.50 87 ASP A CA 1
ATOM 636 C C . ASP A 1 87 ? 7.100 -13.414 -4.315 1.00 95.50 87 ASP A C 1
ATOM 638 O O . ASP A 1 87 ? 6.529 -13.613 -5.391 1.00 95.50 87 ASP A O 1
ATOM 642 N N . ASP A 1 88 ? 6.418 -13.190 -3.187 1.00 95.19 88 ASP A N 1
ATOM 643 C CA . ASP A 1 88 ? 4.963 -13.150 -3.140 1.00 95.19 88 ASP A CA 1
ATOM 644 C C . ASP A 1 88 ? 4.415 -11.814 -3.649 1.00 95.19 88 ASP A C 1
ATOM 646 O O . ASP A 1 88 ? 3.233 -11.743 -3.962 1.00 95.19 88 ASP A O 1
ATOM 650 N N . MET A 1 89 ? 5.226 -10.762 -3.792 1.00 97.62 89 MET A N 1
ATOM 651 C CA . MET A 1 89 ? 4.849 -9.485 -4.420 1.00 97.62 89 MET A CA 1
ATOM 652 C C . MET A 1 89 ? 3.609 -8.807 -3.805 1.00 97.62 89 MET A C 1
ATOM 654 O O . MET A 1 89 ? 2.890 -8.050 -4.470 1.00 97.62 89 MET A O 1
ATOM 658 N N . ASN A 1 90 ? 3.373 -9.069 -2.520 1.00 98.00 90 ASN A N 1
ATOM 659 C CA . ASN A 1 90 ? 2.294 -8.489 -1.728 1.00 98.00 90 ASN A CA 1
ATOM 660 C C . ASN A 1 90 ? 2.845 -7.381 -0.829 1.00 98.00 90 ASN A C 1
ATOM 662 O O . ASN A 1 90 ? 3.982 -7.437 -0.365 1.00 98.00 90 ASN A O 1
ATOM 666 N N . ILE A 1 91 ? 2.016 -6.394 -0.504 1.00 98.38 91 ILE A N 1
ATOM 667 C CA . ILE A 1 91 ? 2.348 -5.395 0.514 1.00 98.38 91 ILE A CA 1
ATOM 668 C C . ILE A 1 91 ? 1.113 -5.032 1.328 1.00 98.38 91 ILE A C 1
ATOM 670 O O . ILE A 1 91 ? 0.018 -4.897 0.783 1.00 98.38 91 ILE A O 1
ATOM 674 N N . VAL A 1 92 ? 1.302 -4.827 2.633 1.00 98.44 92 VAL A N 1
ATOM 675 C CA . VAL A 1 92 ? 0.295 -4.227 3.516 1.00 98.44 92 VAL A CA 1
ATOM 676 C C . VAL A 1 92 ? 0.825 -2.894 4.031 1.00 98.44 92 VAL A C 1
ATOM 678 O O . VAL A 1 92 ? 1.951 -2.807 4.522 1.00 98.44 92 VAL A O 1
ATOM 681 N N . LEU A 1 93 ? 0.017 -1.842 3.917 1.00 98.62 93 LEU A N 1
ATOM 682 C CA . LEU A 1 93 ? 0.367 -0.471 4.279 1.00 98.62 93 LEU A CA 1
ATOM 683 C C . LEU A 1 93 ? -0.629 0.074 5.305 1.00 98.62 93 LEU A C 1
ATOM 685 O O . LEU A 1 93 ? -1.835 0.020 5.088 1.00 98.62 93 LEU A O 1
ATOM 689 N N . LEU A 1 94 ? -0.131 0.646 6.403 1.00 98.50 94 LEU A N 1
ATOM 690 C CA . LEU A 1 94 ? -0.958 1.355 7.383 1.00 98.50 94 LEU A CA 1
ATOM 691 C C . LEU A 1 94 ? -1.214 2.792 6.907 1.00 98.50 94 LEU A C 1
ATOM 693 O O . LEU A 1 94 ? -0.298 3.621 6.897 1.00 98.50 94 LEU A O 1
ATOM 697 N N . ILE A 1 95 ? -2.460 3.092 6.547 1.00 98.56 95 ILE A N 1
ATOM 698 C CA . ILE A 1 95 ? -2.880 4.403 6.051 1.00 98.56 95 ILE A CA 1
ATOM 699 C C . ILE A 1 95 ? -3.397 5.237 7.223 1.00 98.56 95 ILE A C 1
ATOM 701 O O . ILE A 1 95 ? -4.345 4.861 7.906 1.00 98.56 95 ILE A O 1
ATOM 705 N N . LYS A 1 96 ? -2.755 6.383 7.466 1.00 96.81 96 LYS A N 1
ATOM 706 C CA . LYS A 1 96 ? -3.099 7.312 8.559 1.00 96.81 96 LYS A CA 1
ATOM 707 C C . LYS A 1 96 ? -3.737 8.601 8.062 1.00 96.81 96 LYS A C 1
ATOM 709 O O . LYS A 1 96 ? -4.517 9.211 8.783 1.00 96.81 96 LYS A O 1
ATOM 714 N N . ASN A 1 97 ? -3.377 9.044 6.861 1.00 97.50 97 ASN A N 1
ATOM 715 C CA . ASN A 1 97 ? -3.942 10.237 6.254 1.00 97.50 97 ASN A CA 1
ATOM 716 C C . ASN A 1 97 ? -3.939 10.105 4.731 1.00 97.50 97 ASN A C 1
ATOM 718 O O . ASN A 1 97 ? -2.933 10.346 4.066 1.00 97.50 97 ASN A O 1
ATOM 722 N N . LYS A 1 98 ? -5.104 9.761 4.190 1.00 98.00 98 LYS A N 1
ATOM 723 C CA . LYS A 1 98 ? -5.316 9.549 2.760 1.00 98.00 98 LYS A CA 1
ATOM 724 C C . LYS A 1 98 ? -5.125 10.803 1.890 1.00 98.00 98 LYS A C 1
ATOM 726 O O . LYS A 1 98 ? -4.926 10.681 0.690 1.00 98.00 98 LYS A O 1
ATOM 731 N N . ASP A 1 99 ? -5.180 11.999 2.478 1.00 98.00 99 ASP A N 1
ATOM 732 C CA . ASP A 1 99 ? -5.082 13.262 1.735 1.00 98.00 99 ASP A CA 1
ATOM 733 C C . ASP A 1 99 ? -3.628 13.747 1.614 1.00 98.00 99 ASP A C 1
ATOM 735 O O . ASP A 1 99 ? -3.317 14.598 0.782 1.00 98.00 99 ASP A O 1
ATOM 739 N N . THR A 1 100 ? -2.723 13.212 2.441 1.00 97.62 100 THR A N 1
ATOM 740 C CA . THR A 1 100 ? -1.292 13.565 2.425 1.00 97.62 100 THR A CA 1
ATOM 741 C C . THR A 1 100 ? -0.382 12.399 2.062 1.00 97.62 100 THR A C 1
ATOM 743 O O . THR A 1 100 ? 0.807 12.612 1.837 1.00 97.62 100 THR A O 1
ATOM 746 N N . GLN A 1 101 ? -0.907 11.174 2.067 1.00 98.56 101 GLN A N 1
ATOM 747 C CA . GLN A 1 101 ? -0.157 9.974 1.721 1.00 98.56 101 GLN A CA 1
ATOM 748 C C . GLN A 1 101 ? -0.446 9.535 0.287 1.00 98.56 101 GLN A C 1
ATOM 750 O O . GLN A 1 101 ? -1.559 9.680 -0.218 1.00 98.56 101 GLN A O 1
ATOM 755 N N . SER A 1 102 ? 0.567 8.961 -0.352 1.00 98.69 102 SER A N 1
ATOM 756 C CA . SER A 1 102 ? 0.464 8.344 -1.673 1.00 98.69 102 SER A CA 1
ATOM 757 C C . SER A 1 102 ? 1.346 7.105 -1.750 1.00 98.69 102 SER A C 1
ATOM 759 O O . SER A 1 102 ? 2.237 6.900 -0.923 1.00 98.69 102 SER A O 1
ATOM 761 N N . ILE A 1 103 ? 1.089 6.255 -2.737 1.00 98.69 103 ILE A N 1
ATOM 762 C CA . ILE A 1 103 ? 1.856 5.028 -2.955 1.00 98.69 103 ILE A CA 1
ATOM 763 C C . ILE A 1 103 ? 2.736 5.233 -4.165 1.00 98.69 103 ILE A C 1
ATOM 765 O O . ILE A 1 103 ? 2.239 5.553 -5.238 1.00 98.69 103 ILE A O 1
ATOM 769 N N . LYS A 1 104 ? 4.033 5.000 -4.014 1.00 98.75 104 LYS A N 1
ATOM 770 C CA . LYS A 1 104 ? 4.982 4.983 -5.119 1.00 98.75 104 LYS A CA 1
ATOM 771 C C . LYS A 1 104 ? 5.488 3.562 -5.311 1.00 98.75 104 LYS A C 1
ATOM 773 O O . LYS A 1 104 ? 6.072 2.989 -4.398 1.00 98.75 104 LYS A O 1
ATOM 778 N N . VAL A 1 105 ? 5.295 3.016 -6.506 1.00 98.69 105 VAL A N 1
ATOM 779 C CA . VAL A 1 105 ? 5.775 1.682 -6.884 1.00 98.69 105 VAL A CA 1
ATOM 780 C C . VAL A 1 105 ? 6.802 1.833 -7.990 1.00 98.69 105 VAL A C 1
ATOM 782 O O . VAL A 1 105 ? 6.534 2.48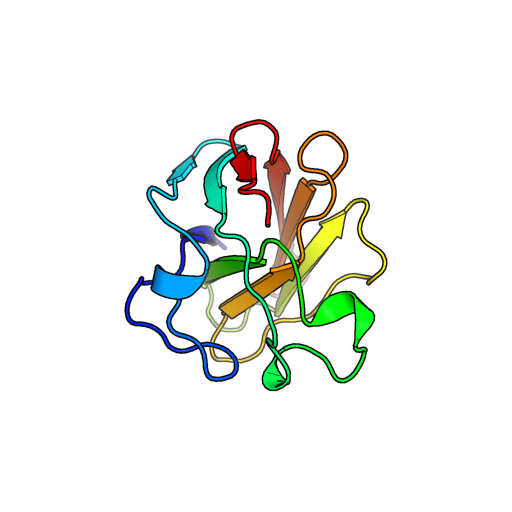4 -9.000 1.00 98.69 105 VAL A O 1
ATOM 785 N N . THR A 1 106 ? 7.984 1.258 -7.790 1.00 98.62 106 THR A N 1
ATOM 786 C CA . THR A 1 106 ? 9.084 1.285 -8.759 1.00 98.62 106 THR A CA 1
ATOM 787 C C . THR A 1 106 ? 9.512 -0.140 -9.067 1.00 98.62 106 THR A C 1
ATOM 789 O O . THR A 1 106 ? 9.854 -0.870 -8.145 1.00 98.62 106 THR A O 1
ATOM 792 N N . ALA A 1 107 ? 9.521 -0.517 -10.343 1.00 98.50 107 ALA A N 1
ATOM 793 C CA . ALA A 1 107 ? 10.115 -1.767 -10.813 1.00 98.50 107 ALA A CA 1
ATOM 794 C C . ALA A 1 107 ? 11.369 -1.450 -11.629 1.00 98.50 107 ALA A C 1
ATOM 796 O O . ALA A 1 107 ? 11.319 -0.567 -12.492 1.00 98.50 107 ALA A O 1
ATOM 797 N N . THR A 1 108 ? 12.471 -2.148 -11.352 1.00 98.50 108 THR A N 1
ATOM 798 C CA . THR A 1 108 ? 13.767 -1.947 -12.008 1.00 98.50 108 THR A CA 1
ATOM 799 C C . THR A 1 108 ? 14.315 -3.260 -12.546 1.00 98.50 108 THR A C 1
ATOM 801 O O . THR A 1 108 ? 14.417 -4.246 -11.823 1.00 98.50 108 THR A O 1
ATOM 804 N N . HIS A 1 109 ? 14.723 -3.270 -13.813 1.00 97.69 109 HIS A N 1
ATOM 805 C CA . HIS A 1 109 ? 15.372 -4.422 -14.429 1.00 97.69 109 HIS A CA 1
ATOM 806 C C . HIS A 1 109 ? 16.448 -3.956 -15.413 1.00 97.69 109 HIS A C 1
ATOM 808 O O . HIS A 1 109 ?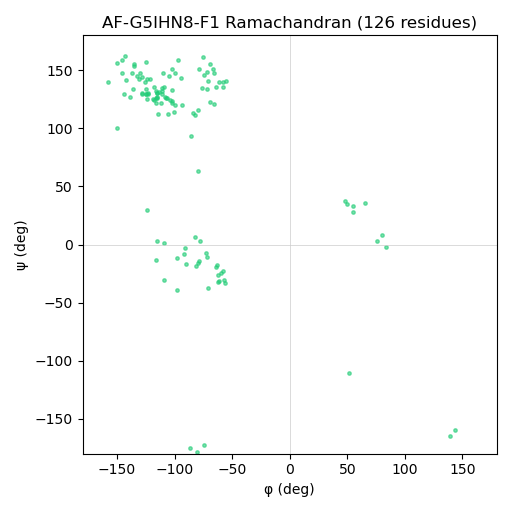 16.200 -3.094 -16.252 1.00 97.69 109 HIS A O 1
ATOM 814 N N . ASN A 1 110 ? 17.663 -4.504 -15.302 1.00 96.06 110 ASN A N 1
ATOM 815 C CA . ASN A 1 110 ? 18.823 -4.152 -16.139 1.00 96.06 110 ASN A CA 1
ATOM 816 C C . ASN A 1 110 ? 19.109 -2.637 -16.251 1.00 96.06 110 ASN A C 1
ATOM 818 O O . ASN A 1 110 ? 19.562 -2.157 -17.288 1.00 96.06 110 ASN A O 1
ATOM 822 N N . GLY A 1 111 ? 18.864 -1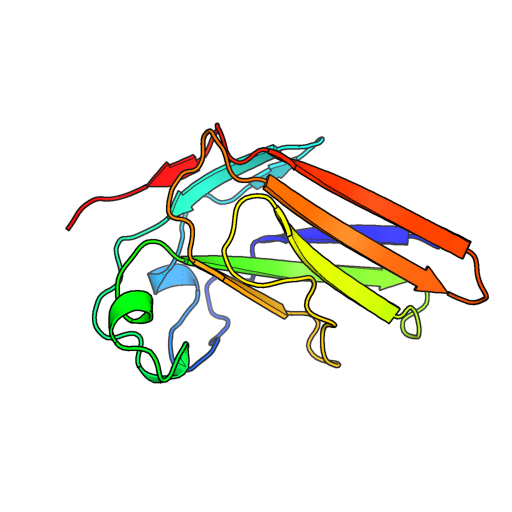.882 -15.175 1.00 94.62 111 GLY A N 1
ATOM 823 C CA . GLY A 1 111 ? 19.106 -0.436 -15.112 1.00 94.62 111 GLY A CA 1
ATOM 824 C C . GLY A 1 111 ? 17.990 0.442 -15.691 1.00 94.62 111 GLY A C 1
ATOM 825 O O . GLY A 1 111 ? 18.092 1.664 -15.608 1.00 94.62 111 GLY A O 1
ATOM 826 N N . GLU A 1 112 ? 16.922 -0.146 -16.234 1.00 96.94 112 GLU A N 1
ATOM 827 C CA . GLU A 1 112 ? 15.703 0.572 -16.615 1.00 96.94 112 GLU A CA 1
ATOM 828 C C . GLU A 1 112 ? 14.679 0.519 -15.478 1.00 96.94 112 GLU A C 1
ATOM 830 O O . GLU A 1 112 ? 14.547 -0.516 -14.824 1.00 96.94 112 GLU A O 1
ATOM 835 N N . SER A 1 113 ? 13.918 1.603 -15.272 1.00 97.75 113 SER A N 1
ATOM 836 C CA . SER A 1 113 ? 12.886 1.680 -14.226 1.00 97.75 113 SER A CA 1
ATOM 837 C C . SER A 1 113 ? 11.545 2.188 -14.760 1.00 97.75 113 SER A C 1
ATOM 839 O O . SER A 1 113 ? 11.492 3.118 -15.565 1.00 97.75 113 SER A O 1
ATOM 841 N N . ILE A 1 114 ? 10.448 1.623 -14.254 1.00 98.12 114 ILE A N 1
ATOM 842 C CA . ILE A 1 114 ? 9.090 2.170 -14.379 1.00 98.12 114 ILE A CA 1
ATOM 843 C C . ILE A 1 114 ? 8.637 2.574 -12.983 1.00 98.12 114 ILE A C 1
ATOM 845 O O . ILE A 1 114 ? 8.751 1.792 -12.044 1.00 98.12 114 ILE A O 1
ATOM 849 N N . THR A 1 115 ? 8.110 3.790 -12.854 1.00 98.31 115 THR A N 1
ATOM 850 C CA . THR A 1 115 ? 7.510 4.289 -11.612 1.00 98.31 115 THR A CA 1
ATOM 851 C C . THR A 1 115 ? 6.038 4.593 -11.841 1.00 98.31 115 THR A C 1
ATOM 853 O O . THR A 1 115 ? 5.695 5.228 -12.837 1.00 98.31 115 THR A O 1
ATOM 856 N N . LYS A 1 116 ? 5.185 4.184 -10.902 1.00 98.38 116 LYS A N 1
ATOM 857 C CA . LYS A 1 116 ? 3.787 4.615 -10.806 1.00 98.38 116 LYS A CA 1
ATOM 858 C C . LYS A 1 116 ? 3.523 5.216 -9.434 1.00 98.38 116 LYS A C 1
ATOM 860 O O . LYS A 1 116 ? 4.073 4.738 -8.441 1.00 98.38 116 LYS A O 1
ATOM 865 N N . ILE A 1 117 ? 2.710 6.265 -9.392 1.00 98.44 117 ILE A N 1
ATOM 866 C CA . ILE A 1 117 ? 2.332 6.948 -8.157 1.00 98.44 117 ILE A CA 1
ATOM 867 C C . ILE A 1 117 ? 0.814 6.974 -8.086 1.00 98.44 117 ILE A C 1
ATOM 869 O O . ILE A 1 117 ? 0.181 7.401 -9.041 1.00 98.44 117 ILE A O 1
ATOM 873 N N . TYR A 1 118 ? 0.259 6.550 -6.955 1.00 98.81 118 TYR A N 1
ATOM 874 C CA . TYR A 1 118 ? -1.178 6.522 -6.732 1.00 98.81 118 TYR A CA 1
ATOM 875 C C . TYR A 1 118 ? -1.565 7.414 -5.558 1.00 98.81 118 TYR A C 1
ATOM 877 O O . TYR A 1 118 ? -1.039 7.263 -4.449 1.00 98.81 118 TYR A O 1
ATOM 885 N N . GLY A 1 119 ? -2.490 8.339 -5.802 1.00 98.69 119 GLY A N 1
ATOM 886 C CA . GLY A 1 119 ? -3.172 9.097 -4.760 1.00 98.69 119 GLY A CA 1
ATOM 887 C C . GLY A 1 119 ? -4.119 8.210 -3.952 1.00 98.69 119 GLY A C 1
ATOM 888 O O . GLY A 1 119 ? -4.582 7.177 -4.432 1.00 98.69 119 GLY A O 1
ATOM 889 N N . LEU A 1 120 ? -4.399 8.622 -2.716 1.00 98.81 120 LEU A N 1
ATOM 890 C CA . LEU A 1 120 ? -5.275 7.895 -1.792 1.00 98.81 120 LEU A CA 1
ATOM 891 C C . LEU A 1 120 ? -6.552 8.673 -1.442 1.00 98.81 120 LEU A C 1
ATOM 893 O O . LEU A 1 120 ? -7.359 8.204 -0.643 1.00 98.81 120 LEU A O 1
ATOM 897 N N . SER A 1 121 ? -6.762 9.854 -2.030 1.00 97.94 121 SER A N 1
ATOM 898 C CA . SER A 1 121 ? -7.866 10.759 -1.691 1.00 97.94 121 SER A CA 1
ATOM 899 C C . SER A 1 121 ? -9.249 10.118 -1.808 1.00 97.94 121 SER A C 1
ATOM 901 O O . SER A 1 121 ? -10.126 10.447 -1.004 1.00 97.94 121 SER A O 1
ATOM 903 N N . GLY A 1 122 ? -9.437 9.193 -2.751 1.00 98.06 122 GLY A N 1
ATOM 904 C CA . GLY A 1 122 ? -10.672 8.437 -2.947 1.00 98.06 122 GLY A CA 1
ATOM 905 C C . GLY A 1 122 ? -10.911 7.278 -1.973 1.00 98.06 122 GLY A C 1
ATOM 906 O O . GLY A 1 122 ? -11.914 6.577 -2.113 1.00 98.06 122 GLY A O 1
ATOM 907 N N . LEU A 1 123 ? -10.039 7.053 -0.985 1.00 98.75 123 LEU A N 1
ATOM 908 C CA . LEU A 1 123 ? -10.301 6.089 0.084 1.00 98.75 123 LEU A CA 1
ATOM 909 C C . LEU A 1 123 ? -11.337 6.611 1.089 1.00 98.75 123 LEU A C 1
ATOM 911 O O . LEU A 1 123 ? -11.358 7.786 1.457 1.00 98.75 123 LEU A O 1
ATOM 915 N N . THR A 1 124 ? -12.135 5.696 1.626 1.00 98.69 124 THR A N 1
ATOM 916 C CA . THR A 1 124 ? -12.884 5.877 2.872 1.00 98.69 124 THR A CA 1
ATOM 917 C C . THR A 1 124 ? -12.149 5.132 3.980 1.00 98.69 124 THR A C 1
ATOM 919 O O . THR A 1 124 ? -11.890 3.938 3.854 1.00 98.69 124 THR A O 1
ATOM 922 N N . LEU A 1 125 ? -11.786 5.833 5.055 1.00 98.69 125 LEU A N 1
ATOM 923 C CA . LEU A 1 125 ? -11.174 5.227 6.239 1.00 98.69 125 LEU A CA 1
ATOM 924 C C . LEU A 1 125 ? -12.256 5.065 7.304 1.00 98.69 125 LEU A C 1
ATOM 926 O O . LEU A 1 125 ? -12.792 6.066 7.783 1.00 98.69 125 LEU A O 1
ATOM 930 N N . GLU A 1 126 ? -12.600 3.826 7.650 1.00 98.50 126 GLU A N 1
ATOM 931 C CA . GLU A 1 126 ? -13.507 3.576 8.770 1.00 98.50 126 GLU A CA 1
ATOM 932 C C . GLU A 1 126 ? -12.859 4.002 10.090 1.00 98.50 126 GLU A C 1
ATOM 934 O O . GLU A 1 126 ? -11.641 3.911 10.267 1.00 98.50 126 GLU A O 1
ATOM 939 N N . THR A 1 127 ? -13.688 4.466 11.018 1.00 95.25 127 THR A N 1
ATOM 940 C CA . THR A 1 127 ? -13.283 4.799 12.384 1.00 95.25 127 THR A CA 1
ATOM 941 C C . THR A 1 127 ? -13.591 3.637 13.323 1.00 95.25 127 THR A C 1
ATOM 943 O O . THR A 1 127 ? -14.447 2.813 13.008 1.00 95.25 127 THR A O 1
ATOM 946 N N . GLU A 1 128 ? -12.913 3.602 14.472 1.00 88.62 128 GLU A N 1
ATOM 947 C CA . GLU A 1 128 ? -13.218 2.677 15.578 1.00 88.62 128 GLU A CA 1
ATOM 948 C C . GLU A 1 128 ? -14.683 2.751 16.044 1.00 88.62 128 GLU A C 1
ATOM 950 O O . GLU A 1 128 ? -15.259 3.869 16.030 1.00 88.62 128 GLU A O 1
#

Mean predicted aligned error: 2.3 Å

Sequence (128 aa):
MSLSVKPEDGEAVLFGKAVNELQSDMVVADDEVTGTLKYVNGYVDFSSNTSEQSGNYLALKIEAEPAEAETVVELVGGTKGPVALDDDMNIVLLIKNKDTQSIKVTATHNGESI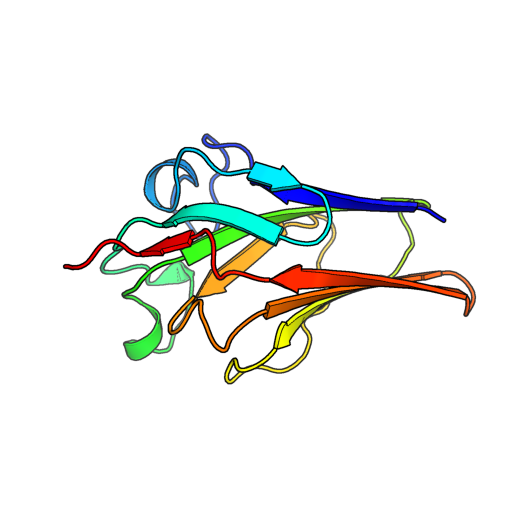TKIYGLSGLTLETE

Radius of gyration: 14.05 Å; Cα contacts (8 Å, |Δi|>4): 289; chains: 1; bounding box: 34×28×38 Å